Protein AF-A0A9W3TJ76-F1 (afdb_monomer)

InterPro domains:
  IPR025621 YoqO-like protein [PF14037] (4-91)

Sequence (91 aa):
MREKIGYYGMLVCLLLSVISGQFLKSEWVPVILCIGVLIFAPMYRWNEWKAYSRKKKMVFSIEFVIIISTIPFLLWKGNEIIDGIVMFQGW

Organism: Bacillus thuringiensis (NCBI:txid1428)

Foldseek 3Di:
DQLVQLVVLLVVLVVCLCCCVPPVVDPCSVVSNCCNLVPSPCSNCVVVCVVDDPVVVVVVVVVSVVVSVVSVVCVVVVVVVQCPDPVNVPD

Secondary structure (DSSP, 8-state):
-HHHHHHHHHHHHHHHHHHHHHTT--TTHHHHHHHIIIIIHHHHTHHHHHHS-HHHHHHHHHHHHHHHHHHHHHHHHHHHHHHT-GGGTT-

pLDDT: mean 79.13, std 7.56, range [51.78, 92.75]

Nearest PDB structures (foldseek):
  7vw1-assembly1_B  TM=4.821E-01  e=8.419E+00  Escherichia coli

Structure (mmCIF, N/CA/C/O backbone):
data_AF-A0A9W3TJ76-F1
#
_entry.id   AF-A0A9W3TJ76-F1
#
loop_
_atom_site.group_PDB
_atom_site.id
_atom_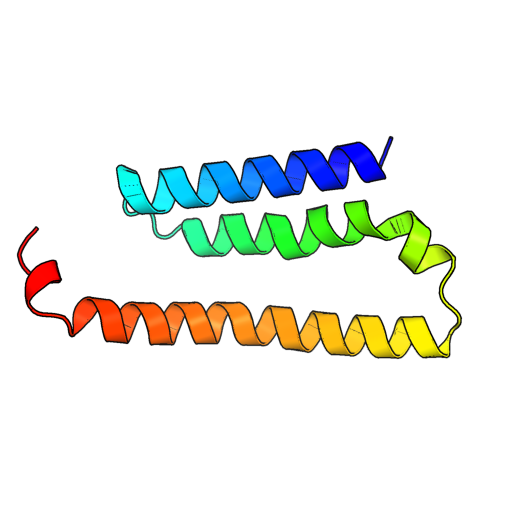site.type_symbol
_atom_site.label_atom_id
_atom_site.label_alt_id
_atom_site.label_comp_id
_atom_site.label_asym_id
_atom_site.label_entity_id
_atom_site.label_seq_id
_atom_site.pdbx_PDB_ins_code
_atom_site.Cartn_x
_atom_site.Cartn_y
_atom_site.Cartn_z
_atom_site.occupancy
_atom_site.B_iso_or_equiv
_atom_site.auth_seq_id
_atom_site.auth_comp_id
_atom_site.auth_asym_id
_atom_site.auth_atom_id
_atom_site.pdbx_PDB_model_num
ATOM 1 N N . MET A 1 1 ? -21.349 2.322 1.530 1.00 81.12 1 MET A N 1
ATOM 2 C CA . MET A 1 1 ? -20.798 3.245 0.506 1.00 81.12 1 MET A CA 1
ATOM 3 C C . MET A 1 1 ? -19.285 3.385 0.613 1.00 81.12 1 MET A C 1
ATOM 5 O O . MET A 1 1 ? -18.609 3.011 -0.330 1.00 81.12 1 MET A O 1
ATOM 9 N N . ARG A 1 2 ? -18.742 3.834 1.755 1.00 79.88 2 ARG A N 1
ATOM 10 C CA . ARG A 1 2 ? -17.292 4.041 1.950 1.00 79.88 2 ARG A CA 1
ATOM 11 C C . ARG A 1 2 ? -16.434 2.786 1.732 1.00 79.88 2 ARG A C 1
ATOM 13 O O . ARG A 1 2 ? -15.416 2.870 1.067 1.00 79.88 2 ARG A O 1
ATOM 20 N N . GLU A 1 3 ? -16.905 1.635 2.207 1.00 83.75 3 GLU A N 1
ATOM 21 C CA . GLU A 1 3 ? -16.243 0.334 2.020 1.00 83.75 3 GLU A CA 1
ATOM 22 C C . GLU A 1 3 ? -16.095 -0.044 0.543 1.00 83.75 3 GLU A C 1
ATOM 24 O O . GLU A 1 3 ? -15.014 -0.397 0.090 1.00 83.75 3 GLU A O 1
ATOM 29 N N . LYS A 1 4 ? -17.176 0.126 -0.232 1.00 85.75 4 LYS A N 1
ATOM 30 C CA . LYS A 1 4 ? -17.172 -0.099 -1.682 1.00 85.75 4 LYS A CA 1
ATOM 31 C C . LYS A 1 4 ? -16.203 0.855 -2.381 1.00 85.75 4 LYS A C 1
ATOM 33 O O . LYS A 1 4 ? -15.455 0.418 -3.240 1.00 85.75 4 LYS A O 1
ATOM 38 N N . ILE A 1 5 ? -16.181 2.131 -1.988 1.00 88.44 5 ILE A N 1
ATOM 39 C CA . ILE A 1 5 ? -15.236 3.123 -2.531 1.00 88.44 5 ILE A CA 1
ATOM 40 C C . ILE A 1 5 ? -13.789 2.730 -2.206 1.00 88.44 5 ILE A C 1
ATOM 42 O O . ILE A 1 5 ? -12.936 2.802 -3.081 1.00 88.44 5 ILE A O 1
ATOM 46 N N . GLY A 1 6 ? -13.523 2.270 -0.981 1.00 87.00 6 GLY A N 1
ATOM 47 C CA . GLY A 1 6 ? -12.220 1.735 -0.589 1.00 87.00 6 GLY A CA 1
ATOM 48 C C . GLY A 1 6 ? -11.819 0.527 -1.435 1.00 87.00 6 GLY A C 1
ATOM 49 O O . GLY A 1 6 ? -10.733 0.514 -1.996 1.00 87.00 6 GLY A O 1
ATOM 50 N N . TYR A 1 7 ? -12.718 -0.445 -1.603 1.00 87.44 7 TYR A N 1
ATOM 51 C CA . TYR A 1 7 ? -12.474 -1.631 -2.426 1.00 87.44 7 TYR A CA 1
ATOM 52 C C . TYR A 1 7 ? -12.171 -1.269 -3.887 1.00 87.44 7 TYR A C 1
ATOM 54 O O . TYR A 1 7 ? -11.112 -1.625 -4.399 1.00 87.44 7 TYR A O 1
ATOM 62 N N . TYR A 1 8 ? -13.058 -0.513 -4.542 1.00 91.38 8 TYR A N 1
ATOM 63 C CA . TYR A 1 8 ? -12.883 -0.131 -5.945 1.00 91.38 8 TYR A CA 1
ATOM 64 C C . TYR A 1 8 ? -11.679 0.788 -6.154 1.00 91.38 8 TYR A C 1
ATOM 66 O O . TYR A 1 8 ? -10.968 0.627 -7.139 1.00 91.38 8 TYR A O 1
ATOM 74 N N . GLY A 1 9 ? -11.405 1.704 -5.224 1.00 88.88 9 GLY A N 1
ATOM 75 C CA . GLY A 1 9 ? -10.220 2.556 -5.286 1.00 88.88 9 GLY A CA 1
ATOM 76 C C . GLY A 1 9 ? -8.919 1.760 -5.173 1.00 88.88 9 GLY A C 1
ATOM 77 O O . GLY A 1 9 ? -7.997 1.993 -5.946 1.00 88.88 9 GLY A O 1
ATOM 78 N N . MET A 1 10 ? -8.865 0.756 -4.290 1.00 89.06 10 MET A N 1
ATOM 79 C CA . MET A 1 10 ? -7.699 -0.130 -4.168 1.00 89.06 10 MET A CA 1
ATOM 80 C C . MET A 1 10 ? -7.499 -0.963 -5.443 1.00 89.06 10 MET A C 1
ATOM 82 O O . MET A 1 10 ? -6.387 -1.070 -5.954 1.00 89.06 10 MET A O 1
ATOM 86 N N . LEU A 1 11 ? -8.592 -1.482 -6.006 1.00 90.25 11 LEU A N 1
ATOM 87 C CA . LEU A 1 11 ? -8.582 -2.280 -7.233 1.00 90.25 11 LEU A CA 1
ATOM 88 C C . LEU A 1 11 ? -8.115 -1.456 -8.445 1.00 90.25 11 LEU A C 1
ATOM 90 O O . LEU A 1 11 ? -7.281 -1.915 -9.222 1.00 90.25 11 LEU A O 1
ATOM 94 N N . VAL A 1 12 ? -8.580 -0.209 -8.565 1.00 92.75 12 VAL A N 1
ATOM 95 C CA . VAL A 1 12 ? -8.134 0.731 -9.605 1.00 92.75 12 VAL A CA 1
ATOM 96 C C . VAL A 1 12 ? -6.662 1.106 -9.425 1.00 92.75 12 VAL A C 1
ATOM 98 O O . VAL A 1 12 ? -5.927 1.103 -10.408 1.00 92.75 12 VAL A O 1
ATOM 101 N N . CYS A 1 13 ? -6.197 1.368 -8.199 1.00 90.56 13 CYS A N 1
ATOM 102 C CA . CYS A 1 13 ? -4.779 1.631 -7.933 1.00 90.56 13 CYS A CA 1
ATOM 103 C C . CYS A 1 13 ? -3.889 0.437 -8.309 1.00 90.56 13 CYS A C 1
ATOM 105 O O . CYS A 1 13 ? -2.838 0.635 -8.912 1.00 90.56 13 CYS A O 1
ATOM 107 N N . LEU A 1 14 ? -4.310 -0.796 -8.017 1.00 86.44 14 LEU A N 1
ATOM 108 C CA . LEU A 1 14 ? -3.575 -1.997 -8.425 1.00 86.44 14 LEU A CA 1
ATOM 109 C C . LEU A 1 14 ? -3.516 -2.137 -9.949 1.00 86.44 14 LEU A C 1
ATOM 111 O O . LEU A 1 14 ? -2.439 -2.349 -10.498 1.00 86.44 14 LEU A O 1
ATOM 115 N N . LEU 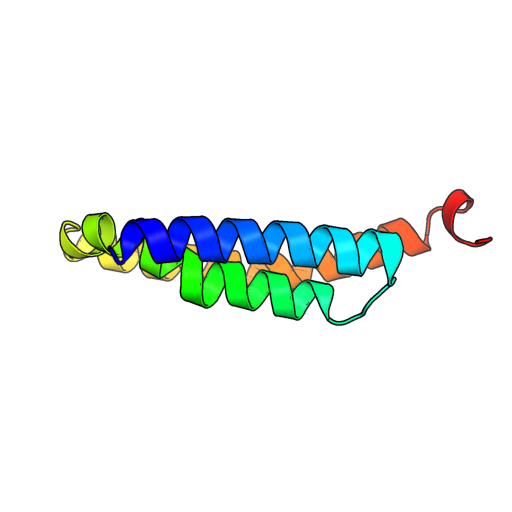A 1 15 ? -4.644 -1.963 -10.642 1.00 89.56 15 LEU A N 1
ATOM 116 C CA . LEU A 1 15 ? -4.684 -2.022 -12.107 1.00 89.56 15 LEU A CA 1
ATOM 117 C C . LEU A 1 15 ? -3.806 -0.937 -12.743 1.00 89.56 15 LEU A C 1
ATOM 119 O O . LEU A 1 15 ? -3.013 -1.233 -13.634 1.00 89.56 15 LEU A O 1
ATOM 123 N N . LEU A 1 16 ? -3.894 0.303 -12.257 1.00 88.06 16 LEU A N 1
ATOM 124 C CA . LEU A 1 16 ? -3.069 1.414 -12.733 1.00 88.06 16 LEU A CA 1
ATOM 125 C C . LEU A 1 16 ? -1.585 1.190 -12.454 1.00 88.06 16 LEU A C 1
ATOM 127 O O . LEU A 1 16 ?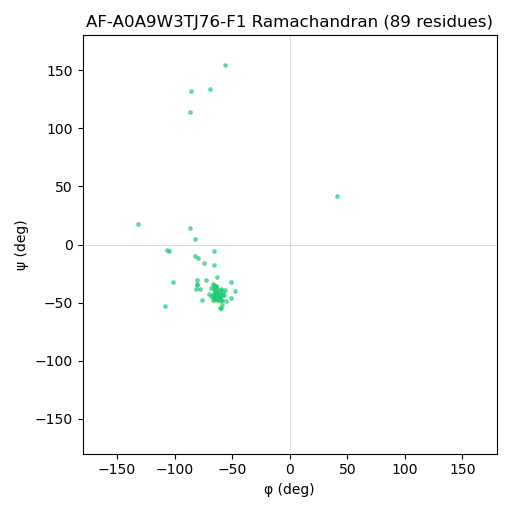 -0.761 1.555 -13.287 1.00 88.06 16 LEU A O 1
ATOM 131 N N . SER A 1 17 ? -1.244 0.583 -11.319 1.00 85.31 17 SER A N 1
ATOM 132 C CA . SER A 1 17 ? 0.128 0.218 -10.973 1.00 85.31 17 SER A CA 1
ATOM 133 C C . SER A 1 17 ? 0.685 -0.826 -11.945 1.00 85.31 17 SER A C 1
ATOM 135 O O . SER A 1 17 ? 1.770 -0.629 -12.488 1.00 85.31 17 SER A O 1
ATOM 137 N N . VAL A 1 18 ? -0.081 -1.880 -12.247 1.00 83.44 18 VAL A N 1
ATOM 138 C CA . VAL A 1 18 ? 0.319 -2.920 -13.210 1.00 83.44 18 VAL A CA 1
ATOM 139 C C . VAL A 1 18 ? 0.484 -2.337 -14.611 1.00 83.44 18 VAL A C 1
ATOM 141 O O . VAL A 1 18 ? 1.512 -2.564 -15.245 1.00 83.44 18 VAL A O 1
ATOM 144 N N . ILE A 1 19 ? -0.480 -1.537 -15.079 1.00 86.75 19 ILE A N 1
ATOM 145 C CA . ILE A 1 19 ? -0.410 -0.906 -16.404 1.00 86.75 19 ILE A CA 1
ATOM 146 C C . ILE A 1 19 ? 0.794 0.041 -16.479 1.00 86.75 19 ILE A C 1
ATOM 148 O O . ILE A 1 19 ? 1.589 -0.032 -17.415 1.00 86.75 19 ILE A O 1
ATOM 152 N N . SER A 1 20 ? 0.970 0.895 -15.470 1.00 83.62 20 SER A N 1
ATOM 153 C CA . SER A 1 20 ? 2.068 1.865 -15.426 1.00 83.62 20 SER A CA 1
ATOM 154 C C . SER A 1 20 ? 3.441 1.200 -15.339 1.00 83.62 20 SER A C 1
ATOM 156 O O . SER A 1 20 ? 4.394 1.695 -15.936 1.00 83.62 20 SER A O 1
ATOM 158 N N . GLY A 1 21 ? 3.554 0.076 -14.630 1.00 79.44 21 GLY A N 1
ATOM 159 C CA . GLY A 1 21 ? 4.811 -0.654 -14.484 1.00 79.44 21 GLY A CA 1
ATOM 160 C C . GLY A 1 21 ? 5.174 -1.459 -15.721 1.00 79.44 21 GLY A C 1
ATOM 161 O O . GLY A 1 21 ? 6.298 -1.365 -16.201 1.00 79.44 21 GLY A O 1
ATOM 162 N N . GLN A 1 22 ? 4.223 -2.219 -16.267 1.00 75.56 22 GLN A N 1
ATOM 163 C CA . GLN A 1 22 ? 4.499 -3.134 -17.375 1.00 75.56 22 GLN A CA 1
ATOM 164 C C . GLN A 1 22 ? 4.518 -2.446 -18.740 1.00 75.56 22 GLN A C 1
ATOM 166 O O . GLN A 1 22 ? 5.342 -2.799 -19.577 1.00 75.56 22 GLN A O 1
ATOM 171 N N . PHE A 1 23 ? 3.633 -1.472 -18.976 1.00 73.94 23 PHE A N 1
ATOM 172 C CA . PHE A 1 23 ? 3.490 -0.851 -20.297 1.00 73.94 23 PHE A CA 1
ATOM 173 C C . PHE A 1 23 ? 4.174 0.508 -20.402 1.00 73.94 23 PHE A C 1
ATOM 175 O O . PHE A 1 23 ? 4.648 0.863 -21.476 1.00 73.94 23 PHE A O 1
ATOM 182 N N . LEU A 1 24 ? 4.227 1.273 -19.308 1.00 75.31 24 LEU A N 1
ATOM 183 C CA . LEU A 1 24 ? 4.757 2.641 -19.326 1.00 75.31 24 LEU A CA 1
ATOM 184 C C . LEU A 1 24 ? 6.139 2.772 -18.670 1.00 75.31 24 LEU A C 1
ATOM 186 O O . LEU A 1 24 ? 6.688 3.870 -18.701 1.00 75.31 24 LEU A O 1
ATOM 190 N N . LYS A 1 25 ? 6.685 1.696 -18.066 1.00 73.50 25 LYS A N 1
ATOM 191 C CA . LYS A 1 25 ? 7.920 1.705 -17.246 1.00 73.50 25 LYS A CA 1
ATOM 192 C C . LYS A 1 25 ? 7.987 2.949 -16.333 1.00 73.50 25 LYS A C 1
ATOM 194 O O . LYS A 1 25 ? 9.006 3.622 -16.232 1.00 73.50 25 LYS A O 1
ATOM 199 N N . SER A 1 26 ? 6.853 3.310 -15.729 1.00 75.50 26 SER A N 1
ATOM 200 C CA . SER A 1 26 ? 6.673 4.605 -15.075 1.00 75.50 26 SER A CA 1
ATOM 201 C C . SER A 1 26 ? 7.177 4.592 -13.633 1.00 75.50 26 SER A C 1
ATOM 203 O O . SER A 1 26 ? 6.762 3.756 -12.832 1.00 75.50 26 SER A O 1
ATOM 205 N N . GLU A 1 27 ? 7.969 5.593 -13.249 1.00 81.06 27 GLU A N 1
ATOM 206 C CA . GLU A 1 27 ? 8.415 5.792 -11.859 1.00 81.06 27 GLU A CA 1
ATOM 207 C C . GLU A 1 27 ? 7.268 6.141 -10.891 1.00 81.06 27 GLU A C 1
ATOM 209 O O . GLU A 1 27 ? 7.460 6.200 -9.680 1.00 81.06 27 GLU A O 1
ATOM 214 N N . TRP A 1 28 ? 6.047 6.344 -11.400 1.00 79.62 28 TRP A N 1
ATOM 215 C CA . TRP A 1 28 ? 4.856 6.658 -10.606 1.00 79.62 28 TRP A CA 1
ATOM 216 C C . TRP A 1 28 ? 4.183 5.427 -9.987 1.00 79.62 28 TRP A C 1
ATOM 218 O O . TRP A 1 28 ? 3.317 5.563 -9.122 1.00 79.62 28 TRP A O 1
ATOM 228 N N . VAL A 1 29 ? 4.591 4.218 -10.381 1.00 81.88 29 VAL A N 1
ATOM 229 C CA . VAL A 1 29 ? 4.080 2.942 -9.849 1.00 81.88 29 VAL A CA 1
ATOM 230 C C . VAL A 1 29 ? 4.104 2.868 -8.312 1.00 81.88 29 VAL A C 1
ATOM 232 O O . VAL A 1 29 ? 3.071 2.506 -7.738 1.00 81.88 29 VAL A O 1
ATOM 235 N N . PRO A 1 30 ? 5.192 3.250 -7.610 1.00 79.31 30 PRO A N 1
ATOM 236 C CA . PRO A 1 30 ? 5.240 3.239 -6.149 1.00 79.31 30 PRO A CA 1
ATOM 237 C C . PRO A 1 30 ? 4.259 4.246 -5.544 1.00 79.31 30 PRO A C 1
ATOM 239 O O . PRO A 1 30 ? 3.619 3.957 -4.539 1.00 79.31 30 PRO A O 1
ATOM 242 N N . VAL A 1 31 ? 4.093 5.413 -6.175 1.00 82.38 31 VAL A N 1
ATOM 243 C CA . VAL A 1 31 ? 3.176 6.469 -5.720 1.00 82.38 31 VAL A CA 1
ATOM 244 C C . VAL A 1 31 ? 1.724 6.002 -5.828 1.00 82.38 31 VAL A C 1
ATOM 246 O O . VAL A 1 31 ? 0.953 6.158 -4.882 1.00 82.38 31 VAL A O 1
ATOM 249 N N . ILE A 1 32 ? 1.358 5.363 -6.942 1.00 85.62 32 ILE A N 1
ATOM 250 C CA . ILE A 1 32 ? 0.019 4.797 -7.164 1.00 85.62 32 ILE A CA 1
ATOM 251 C C . ILE A 1 32 ? -0.288 3.706 -6.127 1.00 85.62 32 ILE A C 1
ATOM 253 O O . ILE A 1 32 ? -1.379 3.694 -5.548 1.00 85.62 32 ILE A O 1
ATOM 257 N N . LEU A 1 33 ? 0.677 2.822 -5.847 1.00 82.50 33 LEU A N 1
ATOM 258 C CA . LEU A 1 33 ? 0.540 1.793 -4.812 1.00 82.50 33 LEU A CA 1
ATOM 259 C C . LEU A 1 33 ? 0.417 2.403 -3.414 1.00 82.50 33 LEU A C 1
ATOM 261 O O . LEU A 1 33 ? -0.461 1.999 -2.650 1.00 82.50 33 LEU A O 1
ATOM 265 N N . CYS A 1 34 ? 1.225 3.415 -3.096 1.00 83.62 34 CYS A N 1
ATOM 266 C CA . CYS A 1 34 ? 1.125 4.154 -1.842 1.00 83.62 34 CYS A CA 1
ATOM 267 C C . CYS A 1 34 ? -0.257 4.791 -1.674 1.00 83.62 34 CYS A C 1
ATOM 269 O O . CYS A 1 34 ? -0.838 4.672 -0.604 1.0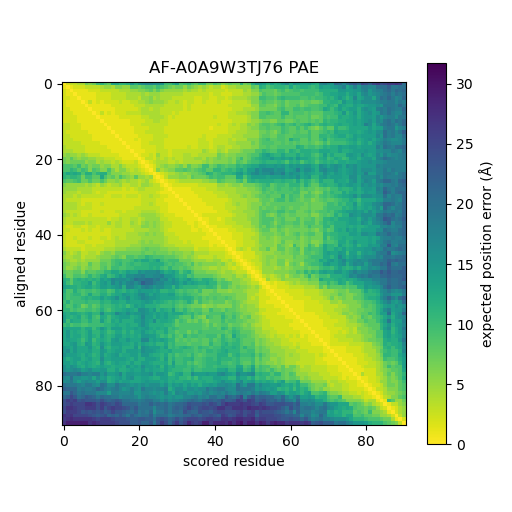0 83.62 34 CYS A O 1
ATOM 271 N N . ILE A 1 35 ? -0.840 5.399 -2.709 1.00 85.44 35 ILE A N 1
ATOM 272 C CA . ILE A 1 35 ? -2.199 5.966 -2.638 1.00 85.44 35 ILE A CA 1
ATOM 273 C C . ILE A 1 35 ? -3.242 4.866 -2.371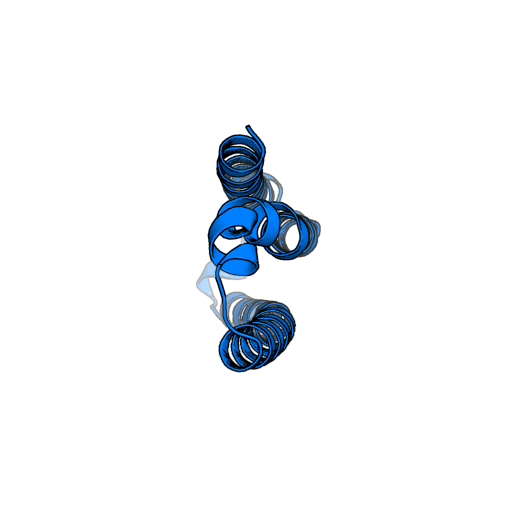 1.00 85.44 35 ILE A C 1
ATOM 275 O O . ILE A 1 35 ? -4.104 5.025 -1.501 1.00 85.44 35 ILE A O 1
ATOM 279 N N . GLY A 1 36 ? -3.132 3.729 -3.066 1.00 86.19 36 GLY A N 1
ATOM 280 C CA . GLY A 1 36 ? -3.979 2.552 -2.853 1.00 86.19 36 GLY A CA 1
ATOM 281 C C . GLY A 1 36 ? -3.959 2.064 -1.403 1.00 86.19 36 GLY A C 1
ATOM 282 O O . GLY A 1 36 ? -5.007 1.870 -0.781 1.00 86.19 36 GLY A O 1
ATOM 283 N N . VAL A 1 37 ? -2.762 1.923 -0.837 1.00 83.19 37 VAL A N 1
ATOM 284 C CA . VAL A 1 37 ? -2.556 1.401 0.519 1.00 83.19 37 VAL A CA 1
ATOM 285 C C . VAL A 1 37 ? -2.852 2.446 1.597 1.00 83.19 37 VAL A C 1
ATOM 287 O O . VAL A 1 37 ? -3.426 2.101 2.624 1.00 83.19 37 VAL A O 1
ATOM 290 N N . LEU A 1 38 ? -2.505 3.718 1.394 1.00 82.94 38 LEU A N 1
ATOM 291 C CA . LEU A 1 38 ? -2.626 4.760 2.419 1.00 82.94 38 LEU A CA 1
ATOM 292 C C . LEU A 1 38 ? -4.040 5.318 2.554 1.00 82.94 38 LEU A C 1
ATOM 294 O O . LEU A 1 38 ? -4.447 5.687 3.653 1.00 82.94 38 LEU A O 1
ATOM 298 N N . ILE A 1 39 ? -4.786 5.395 1.452 1.00 85.00 39 ILE A N 1
ATOM 299 C CA . ILE A 1 39 ? -6.097 6.054 1.425 1.00 85.00 39 ILE A CA 1
ATOM 300 C C . ILE A 1 39 ? -7.208 5.016 1.294 1.00 85.00 39 ILE A C 1
ATOM 302 O O . ILE A 1 39 ? -8.129 4.966 2.116 1.00 85.00 39 ILE A O 1
ATOM 306 N N . PHE A 1 40 ? -7.116 4.148 0.288 1.00 87.25 40 PHE A N 1
ATOM 307 C CA . PHE A 1 40 ? -8.215 3.249 -0.048 1.00 87.25 40 PHE A CA 1
ATOM 308 C C . PHE A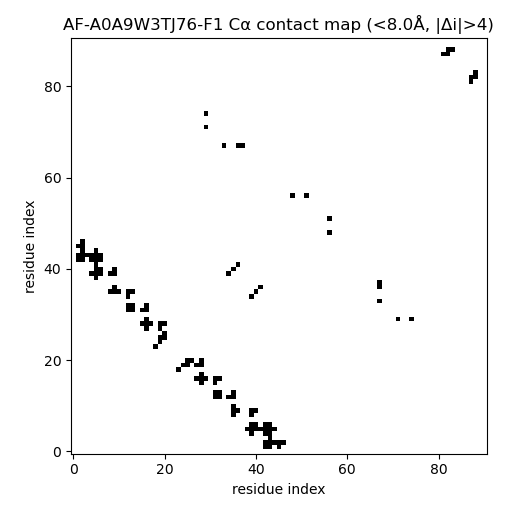 1 40 ? -8.286 2.013 0.856 1.00 87.25 40 PHE A C 1
ATOM 310 O O . PHE A 1 40 ? -9.392 1.613 1.229 1.00 87.25 40 PHE A O 1
ATOM 317 N N . ALA A 1 41 ? -7.155 1.457 1.305 1.00 83.12 41 ALA A N 1
ATOM 318 C CA . ALA A 1 41 ? -7.167 0.312 2.222 1.00 83.12 41 ALA A CA 1
ATOM 319 C C . ALA A 1 41 ? -7.767 0.637 3.616 1.00 83.12 41 ALA A C 1
ATOM 321 O O . ALA A 1 41 ? -8.606 -0.139 4.089 1.00 83.12 41 ALA A O 1
ATOM 322 N N . PRO A 1 42 ? -7.475 1.788 4.263 1.00 83.38 42 PRO A N 1
ATOM 323 C CA . PRO A 1 42 ? -8.162 2.190 5.493 1.00 83.38 42 PRO A CA 1
ATOM 324 C C . PRO A 1 42 ? -9.640 2.520 5.274 1.00 83.38 42 PRO A C 1
ATOM 326 O O . PRO A 1 42 ? -10.466 2.247 6.144 1.00 83.38 42 PRO A O 1
ATOM 329 N N . MET A 1 43 ? -10.004 3.080 4.112 1.00 85.25 43 MET A N 1
ATOM 330 C CA . MET A 1 43 ? -11.409 3.309 3.754 1.00 85.25 43 MET A CA 1
ATOM 331 C C . MET A 1 43 ? -12.184 2.000 3.574 1.00 85.25 43 MET A C 1
ATOM 333 O O . MET A 1 43 ? -13.352 1.940 3.966 1.00 85.25 43 MET A O 1
ATOM 337 N N . TYR A 1 44 ? -11.544 0.964 3.024 1.00 84.06 44 TYR A N 1
ATOM 338 C CA . TYR A 1 44 ? -12.106 -0.382 2.921 1.00 84.06 44 TYR A CA 1
ATOM 339 C C . TYR A 1 44 ? -12.303 -1.005 4.307 1.00 84.06 44 TYR A C 1
ATOM 341 O O . TYR A 1 44 ? -13.383 -1.482 4.619 1.00 84.06 44 TYR A O 1
ATOM 349 N N . ARG A 1 45 ? -11.318 -0.910 5.203 1.00 80.94 45 ARG A N 1
ATOM 350 C CA . ARG A 1 45 ? -11.426 -1.460 6.567 1.00 80.94 45 ARG A CA 1
ATOM 351 C C . ARG A 1 45 ? -12.059 -0.525 7.599 1.00 80.94 45 ARG A C 1
ATOM 353 O O . ARG A 1 45 ? -11.995 -0.789 8.797 1.00 80.94 45 ARG A O 1
ATOM 360 N N . TRP A 1 46 ? -12.707 0.560 7.176 1.00 81.19 46 TRP A N 1
ATOM 361 C CA . TRP A 1 46 ? -13.175 1.608 8.090 1.00 81.19 46 TRP A CA 1
ATOM 362 C C . TRP A 1 46 ? -14.164 1.103 9.155 1.00 81.19 46 TRP A C 1
ATOM 364 O O . TRP A 1 46 ? -14.103 1.512 10.317 1.00 81.19 46 TRP A O 1
ATOM 374 N N . ASN A 1 47 ? -15.067 0.194 8.777 1.00 80.19 47 ASN A N 1
ATOM 375 C CA . ASN A 1 47 ? -16.043 -0.389 9.699 1.00 80.19 47 ASN A CA 1
ATOM 376 C C . ASN A 1 47 ? -15.375 -1.304 10.739 1.00 80.19 47 ASN A C 1
ATOM 378 O O . ASN A 1 47 ? -15.648 -1.167 11.934 1.00 80.19 47 ASN A O 1
ATOM 382 N N . GLU A 1 48 ? -14.445 -2.162 10.308 1.00 77.31 48 GLU A N 1
ATOM 383 C CA . GLU A 1 48 ? -13.624 -2.997 11.198 1.00 77.31 48 GLU A CA 1
ATOM 384 C C . GLU A 1 48 ? -12.814 -2.130 12.167 1.00 77.31 48 GLU A C 1
ATOM 386 O O . GLU A 1 48 ? -12.789 -2.373 13.376 1.00 77.31 48 GLU A O 1
ATOM 391 N N . TRP A 1 49 ? -12.225 -1.047 11.657 1.00 72.06 49 TRP A N 1
ATOM 392 C CA . TRP A 1 49 ? -11.425 -0.133 12.459 1.00 72.06 49 TRP A CA 1
ATOM 393 C C . TRP A 1 49 ? -12.258 0.575 13.530 1.00 72.06 49 TRP A C 1
ATOM 395 O O . TRP A 1 49 ? -11.798 0.759 14.658 1.00 72.06 49 TRP A O 1
ATOM 405 N N . LYS A 1 50 ? -13.515 0.924 13.226 1.00 74.12 50 LYS A N 1
ATOM 406 C CA . LYS A 1 50 ? -14.441 1.524 14.195 1.00 74.12 50 LYS A CA 1
ATOM 407 C C . LYS A 1 50 ? -14.855 0.529 15.284 1.00 74.12 50 LYS A C 1
ATOM 409 O O . LYS A 1 50 ? -14.941 0.936 16.444 1.00 74.12 50 LYS A O 1
ATOM 414 N N . ALA A 1 51 ? -15.041 -0.743 14.924 1.00 81.56 51 ALA A N 1
ATOM 415 C CA . ALA A 1 51 ? -15.400 -1.834 15.833 1.00 81.56 51 ALA A CA 1
ATOM 416 C C . ALA A 1 51 ? -14.236 -2.308 16.727 1.00 81.56 51 ALA A C 1
ATOM 418 O O . ALA A 1 51 ? -14.455 -2.984 17.733 1.00 81.56 51 ALA A O 1
ATOM 419 N N . TYR A 1 52 ? -12.992 -1.949 16.405 1.00 78.31 52 TYR A N 1
ATOM 420 C CA . TYR A 1 52 ? -11.840 -2.337 17.211 1.00 78.31 52 TYR A CA 1
ATOM 421 C C . TYR A 1 52 ? -11.782 -1.650 18.582 1.00 78.31 52 TYR A C 1
ATOM 423 O O . TYR A 1 52 ? -11.888 -0.428 18.727 1.00 78.31 52 TYR A O 1
ATOM 431 N N . SER A 1 53 ? -11.516 -2.475 19.599 1.00 77.56 53 SER A N 1
ATOM 432 C CA . SER A 1 53 ? -11.098 -2.050 20.938 1.00 77.56 53 SER A CA 1
ATOM 433 C C . SER A 1 53 ? -9.839 -1.175 20.873 1.00 77.56 53 SER A C 1
ATOM 435 O O . SER A 1 53 ? -9.020 -1.314 19.962 1.00 77.56 53 SER A O 1
ATOM 437 N N . ARG A 1 54 ? -9.647 -0.308 21.879 1.00 79.06 54 ARG A N 1
ATOM 438 C CA . ARG A 1 54 ? -8.472 0.575 22.021 1.00 79.06 54 ARG A CA 1
ATOM 439 C C . ARG A 1 54 ? -7.145 -0.170 21.811 1.00 79.06 54 ARG A C 1
ATOM 441 O O . ARG A 1 54 ? -6.272 0.344 21.120 1.00 79.06 54 ARG A O 1
ATOM 448 N N . LYS A 1 55 ? -7.036 -1.404 22.324 1.00 79.31 55 LYS A N 1
ATOM 449 C CA . LYS A 1 55 ? -5.849 -2.261 22.149 1.00 79.31 55 LYS A CA 1
ATOM 450 C C . LYS A 1 55 ? -5.636 -2.673 20.685 1.00 79.31 55 LYS A C 1
ATOM 452 O O . LYS A 1 55 ? -4.538 -2.520 20.167 1.00 79.31 55 LYS A O 1
ATOM 457 N N . LYS A 1 56 ? -6.689 -3.125 19.991 1.00 79.69 56 LYS A N 1
ATOM 458 C CA . LYS A 1 56 ? -6.608 -3.516 18.569 1.00 79.69 56 LYS A CA 1
ATOM 459 C C . LYS A 1 56 ? -6.310 -2.332 17.649 1.00 79.69 56 LYS A C 1
ATOM 461 O O . LYS A 1 56 ? -5.584 -2.500 16.680 1.00 79.69 56 LYS A O 1
ATOM 466 N N . LYS A 1 57 ? -6.829 -1.139 17.957 1.00 79.56 57 LYS A N 1
ATOM 467 C CA . LYS A 1 57 ? -6.519 0.081 17.192 1.00 79.56 57 LYS A CA 1
ATOM 468 C C . LYS A 1 57 ? -5.031 0.423 17.236 1.00 79.56 57 LYS A C 1
ATOM 470 O O . LYS A 1 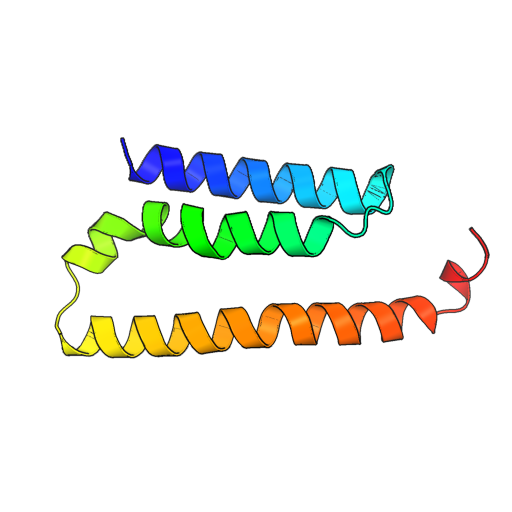57 ? -4.472 0.740 16.195 1.00 79.56 57 LYS A O 1
ATOM 475 N N . MET A 1 58 ? -4.399 0.316 18.408 1.00 81.12 58 MET A N 1
ATOM 476 C CA . MET A 1 58 ? -2.955 0.538 18.548 1.00 81.12 58 MET A CA 1
ATOM 477 C C . MET A 1 58 ? -2.139 -0.481 17.750 1.00 81.12 58 MET A C 1
ATOM 479 O O . MET A 1 58 ? -1.258 -0.080 16.999 1.00 81.12 58 MET A O 1
ATOM 483 N N . VAL A 1 59 ? -2.469 -1.774 17.855 1.00 82.69 59 VAL A N 1
ATOM 484 C CA . VAL A 1 59 ? -1.785 -2.837 17.095 1.00 82.69 59 VAL A CA 1
ATOM 485 C C . VAL A 1 59 ? -1.902 -2.593 15.592 1.00 82.69 59 VAL A C 1
ATOM 487 O O . VAL A 1 59 ? -0.891 -2.571 14.902 1.00 82.69 59 VAL A O 1
ATOM 490 N N . PHE A 1 60 ? -3.108 -2.300 15.103 1.00 78.75 60 PHE A N 1
ATOM 491 C CA . PHE A 1 60 ? -3.336 -2.058 13.681 1.00 78.75 60 PHE A CA 1
ATOM 492 C C . PHE A 1 60 ? -2.585 -0.824 13.161 1.00 78.75 60 PHE A C 1
ATOM 494 O O . PHE A 1 60 ? -2.056 -0.847 12.058 1.00 78.75 60 PHE A O 1
ATOM 501 N N . SER A 1 61 ? -2.495 0.254 13.949 1.00 78.75 61 SER A N 1
ATOM 502 C CA . SER A 1 61 ? -1.686 1.421 13.576 1.00 78.75 61 SER A CA 1
ATOM 503 C C . SER A 1 61 ? -0.194 1.098 13.502 1.00 78.75 61 SER A C 1
ATOM 505 O O . SER A 1 61 ? 0.473 1.583 12.594 1.00 78.75 61 SER A O 1
ATOM 507 N N . ILE A 1 62 ? 0.328 0.275 14.415 1.00 83.75 62 ILE A N 1
ATOM 508 C CA . ILE A 1 62 ? 1.732 -0.158 14.386 1.00 83.75 62 ILE A CA 1
ATOM 509 C C . ILE A 1 62 ? 1.987 -1.040 13.157 1.00 83.75 62 ILE A C 1
ATOM 511 O O . ILE A 1 62 ? 2.924 -0.779 12.408 1.00 83.75 62 ILE A O 1
ATOM 515 N N . GLU A 1 63 ? 1.124 -2.027 12.903 1.00 79.25 63 GLU A N 1
ATOM 516 C CA . GLU A 1 63 ? 1.195 -2.887 11.713 1.00 79.25 63 GLU A CA 1
ATOM 517 C C . GLU A 1 63 ? 1.146 -2.068 10.420 1.00 79.25 63 GLU A C 1
ATOM 519 O O . GLU A 1 63 ? 1.933 -2.301 9.507 1.00 79.25 63 GLU A O 1
ATOM 524 N N . PHE A 1 64 ? 0.264 -1.070 10.355 1.00 78.50 64 PHE A N 1
ATOM 525 C CA . PHE A 1 64 ? 0.133 -0.194 9.197 1.00 78.50 64 PHE A CA 1
ATOM 526 C C . PHE A 1 64 ? 1.420 0.595 8.935 1.00 78.50 64 PHE A C 1
ATOM 528 O O . PHE A 1 64 ? 1.910 0.599 7.809 1.00 78.50 64 PHE A O 1
ATOM 535 N N . VAL A 1 65 ? 2.011 1.196 9.974 1.00 81.06 65 VAL A N 1
ATOM 536 C CA . VAL A 1 65 ? 3.284 1.929 9.864 1.00 81.06 65 VAL A CA 1
ATOM 537 C C . VAL A 1 65 ? 4.414 1.013 9.390 1.00 81.06 65 VAL A C 1
ATOM 539 O O . VAL A 1 65 ? 5.174 1.409 8.510 1.00 81.06 65 VAL A O 1
ATOM 542 N N . ILE A 1 66 ? 4.497 -0.212 9.920 1.00 82.50 66 ILE A N 1
ATOM 543 C CA . ILE A 1 66 ? 5.502 -1.201 9.506 1.00 82.50 66 ILE A CA 1
ATOM 544 C C . ILE A 1 66 ? 5.303 -1.592 8.037 1.00 82.50 66 ILE A C 1
ATOM 546 O O . ILE A 1 66 ? 6.258 -1.599 7.266 1.00 82.50 66 ILE A O 1
ATOM 550 N N . ILE A 1 67 ? 4.076 -1.893 7.611 1.00 75.50 67 ILE A N 1
ATOM 551 C CA . ILE A 1 67 ? 3.797 -2.282 6.220 1.00 75.50 67 ILE A CA 1
ATOM 552 C C . ILE A 1 67 ? 4.160 -1.144 5.259 1.00 75.50 67 ILE A C 1
ATOM 554 O O . ILE A 1 67 ? 4.831 -1.379 4.256 1.00 75.50 67 ILE A O 1
ATOM 558 N N . ILE A 1 68 ? 3.782 0.094 5.583 1.00 74.62 68 ILE A N 1
ATOM 559 C CA . ILE A 1 68 ? 4.076 1.266 4.748 1.00 74.62 68 ILE A CA 1
ATOM 560 C C . ILE A 1 68 ? 5.570 1.530 4.645 1.00 74.62 68 ILE A C 1
ATOM 562 O O . ILE A 1 68 ? 6.029 1.885 3.568 1.00 74.62 68 ILE A O 1
ATOM 5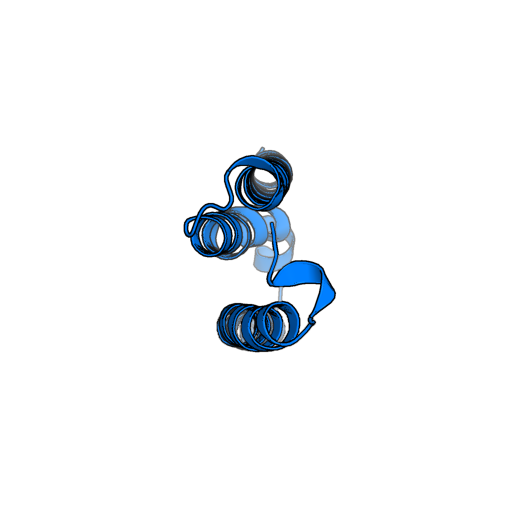66 N N . SER A 1 69 ? 6.336 1.376 5.725 1.00 75.56 69 SER A N 1
ATOM 567 C CA . SER A 1 69 ? 7.786 1.580 5.670 1.00 75.56 69 SER A CA 1
ATOM 568 C C . SER A 1 69 ? 8.505 0.448 4.934 1.00 75.56 69 SER A C 1
ATOM 570 O O . SER A 1 69 ? 9.517 0.684 4.276 1.00 75.56 69 SER A O 1
ATOM 572 N N . THR A 1 70 ? 7.965 -0.771 4.991 1.00 77.44 70 THR A N 1
ATOM 573 C CA . THR A 1 70 ? 8.589 -1.952 4.382 1.00 77.44 70 THR A CA 1
ATOM 574 C C . THR A 1 70 ? 8.323 -2.046 2.875 1.00 77.44 70 THR A C 1
ATOM 576 O O . THR A 1 70 ? 9.180 -2.531 2.142 1.00 77.44 70 THR A O 1
ATOM 579 N N . ILE A 1 71 ? 7.182 -1.553 2.372 1.00 75.94 71 ILE A N 1
ATOM 580 C CA . ILE A 1 71 ? 6.843 -1.593 0.934 1.00 75.94 71 ILE A CA 1
ATOM 581 C C . ILE A 1 71 ? 7.881 -0.859 0.054 1.00 75.94 71 ILE A C 1
ATOM 583 O O . ILE A 1 71 ? 8.393 -1.487 -0.871 1.00 75.94 71 ILE A O 1
ATOM 587 N N . PRO A 1 72 ? 8.258 0.410 0.313 1.00 70.38 72 PRO A N 1
ATOM 588 C CA . PRO A 1 72 ? 9.281 1.115 -0.461 1.00 70.38 72 PRO A CA 1
ATOM 589 C C . PRO A 1 72 ? 10.636 0.412 -0.411 1.00 70.38 72 PRO A C 1
ATOM 591 O O . PRO A 1 72 ? 11.326 0.335 -1.422 1.00 70.38 72 PRO A O 1
ATOM 594 N N . PHE A 1 73 ? 10.998 -0.139 0.751 1.00 73.56 73 PHE A N 1
ATOM 595 C CA . PHE A 1 73 ? 12.237 -0.892 0.925 1.00 73.56 73 PHE A CA 1
ATOM 596 C C . PHE A 1 73 ? 12.255 -2.171 0.072 1.00 73.56 73 PHE A C 1
ATOM 598 O O . PHE A 1 73 ? 13.239 -2.443 -0.614 1.00 73.56 73 PHE A O 1
ATOM 605 N N . LEU A 1 74 ? 11.157 -2.933 0.064 1.00 73.88 74 LEU A N 1
ATOM 606 C CA . LEU A 1 74 ? 11.013 -4.126 -0.774 1.00 73.88 74 LEU A CA 1
ATOM 607 C C . LEU A 1 74 ? 11.014 -3.785 -2.264 1.00 73.88 74 LEU A C 1
ATOM 609 O O . LEU A 1 74 ? 11.640 -4.501 -3.039 1.00 73.88 74 LEU A O 1
ATOM 613 N N . LEU A 1 75 ? 10.355 -2.695 -2.663 1.00 72.62 75 LEU A N 1
ATOM 614 C CA . LEU A 1 75 ? 10.364 -2.224 -4.048 1.00 72.62 75 LEU A CA 1
ATOM 615 C C . LEU A 1 75 ? 11.773 -1.808 -4.487 1.00 72.62 75 LEU A C 1
ATOM 617 O O . LEU A 1 75 ? 12.205 -2.200 -5.565 1.00 72.62 75 LEU A O 1
ATOM 621 N N . TRP A 1 76 ? 12.513 -1.093 -3.635 1.00 72.12 76 TRP A N 1
ATOM 622 C CA . TRP A 1 76 ? 13.901 -0.710 -3.900 1.00 72.12 76 TRP A CA 1
ATOM 623 C C . TRP A 1 76 ? 14.799 -1.935 -4.091 1.00 72.12 76 TRP A C 1
ATOM 625 O O . TRP A 1 76 ? 15.460 -2.073 -5.118 1.00 72.12 76 TRP A O 1
ATOM 635 N N . LYS A 1 77 ? 14.809 -2.859 -3.119 1.00 76.19 77 LYS A N 1
ATOM 636 C CA . LYS A 1 77 ? 15.628 -4.080 -3.196 1.00 76.19 77 LYS A CA 1
ATOM 637 C C . LYS A 1 77 ? 15.196 -4.986 -4.348 1.00 76.19 77 LYS A C 1
ATOM 639 O O . LYS A 1 77 ? 16.045 -5.615 -4.970 1.00 76.19 77 LYS A O 1
ATOM 644 N N . GLY A 1 78 ? 13.898 -5.051 -4.639 1.00 75.50 78 GLY A N 1
ATOM 645 C CA . GLY A 1 78 ? 13.365 -5.773 -5.789 1.00 75.50 78 GLY A CA 1
ATOM 646 C C . GLY A 1 78 ? 13.882 -5.205 -7.108 1.00 75.50 78 GLY A C 1
ATOM 647 O O . GLY A 1 78 ? 14.303 -5.977 -7.964 1.00 75.50 78 GLY A O 1
ATOM 648 N N . ASN A 1 79 ? 13.928 -3.877 -7.243 1.00 70.94 79 ASN A 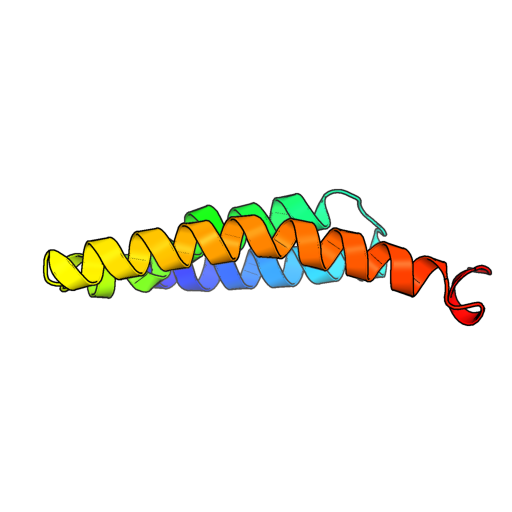N 1
ATOM 649 C CA . ASN A 1 79 ? 14.463 -3.228 -8.436 1.00 70.94 79 ASN A CA 1
ATOM 650 C C . ASN A 1 79 ? 15.962 -3.508 -8.624 1.00 70.94 79 ASN A C 1
ATOM 652 O O . ASN A 1 79 ? 16.360 -3.917 -9.706 1.00 70.94 79 ASN A O 1
ATOM 656 N N . GLU A 1 80 ? 16.773 -3.410 -7.562 1.00 76.50 80 GLU A N 1
ATOM 657 C CA . GLU A 1 80 ? 18.205 -3.770 -7.616 1.00 76.50 80 GLU A CA 1
ATOM 658 C C . GLU A 1 80 ? 18.436 -5.217 -8.084 1.00 76.50 80 GLU A C 1
ATOM 660 O O . GLU A 1 80 ? 19.377 -5.497 -8.827 1.00 76.50 80 GLU A O 1
ATOM 665 N N . ILE A 1 81 ? 17.587 -6.152 -7.645 1.00 75.81 81 ILE A N 1
ATOM 666 C CA . ILE A 1 81 ? 17.681 -7.559 -8.050 1.00 75.81 81 ILE A CA 1
ATOM 667 C C . ILE A 1 81 ? 17.300 -7.725 -9.523 1.00 75.81 81 ILE A C 1
ATOM 669 O O . ILE A 1 81 ? 17.975 -8.464 -10.236 1.00 75.81 81 ILE A O 1
ATOM 673 N N . ILE A 1 82 ? 16.244 -7.049 -9.985 1.00 73.56 82 ILE A N 1
ATOM 674 C CA . ILE A 1 82 ? 15.803 -7.098 -11.386 1.00 73.56 82 ILE A CA 1
ATOM 675 C C . ILE A 1 82 ? 16.879 -6.515 -12.309 1.00 73.56 82 ILE A C 1
ATOM 677 O O . ILE A 1 82 ? 17.219 -7.150 -13.306 1.00 73.56 82 ILE A O 1
ATOM 681 N N . ASP A 1 83 ? 17.478 -5.381 -11.938 1.00 68.25 83 ASP A N 1
ATOM 682 C CA . ASP A 1 83 ? 18.557 -4.734 -12.697 1.00 68.25 83 ASP A CA 1
ATOM 683 C C . ASP A 1 83 ? 19.819 -5.611 -12.792 1.00 68.25 83 ASP A C 1
ATOM 685 O O . ASP A 1 83 ? 20.577 -5.520 -13.760 1.00 68.25 83 ASP A O 1
ATOM 689 N N . GLY A 1 84 ? 20.047 -6.489 -11.810 1.00 70.00 84 GLY A N 1
ATOM 690 C CA . GLY A 1 84 ? 21.156 -7.447 -11.798 1.00 70.00 84 GLY A CA 1
ATOM 691 C C . GLY A 1 84 ? 20.937 -8.705 -12.650 1.00 70.00 84 GLY A C 1
ATOM 692 O O . GLY A 1 84 ? 21.882 -9.465 -12.874 1.00 70.00 84 GLY A O 1
ATOM 693 N N . ILE A 1 85 ? 19.719 -8.960 -13.136 1.00 75.31 85 ILE A N 1
ATOM 694 C CA . ILE A 1 85 ? 19.419 -10.130 -13.966 1.00 75.31 85 ILE A CA 1
ATOM 695 C C . ILE A 1 85 ? 19.716 -9.791 -15.432 1.00 75.31 85 ILE A C 1
ATOM 697 O O . ILE A 1 85 ? 19.022 -8.998 -16.062 1.00 75.31 85 ILE A O 1
ATOM 701 N N . VAL A 1 86 ? 20.719 -10.466 -16.007 1.00 62.56 86 VAL A N 1
ATOM 702 C CA . VAL A 1 86 ? 21.218 -10.267 -17.388 1.00 62.56 86 VAL A CA 1
ATOM 703 C C . VAL A 1 86 ? 20.106 -10.296 -18.448 1.00 62.56 86 VAL A C 1
ATOM 705 O O . VAL A 1 86 ? 20.176 -9.578 -19.440 1.00 62.56 86 VAL A O 1
ATOM 708 N N . MET A 1 87 ? 19.044 -11.079 -18.227 1.00 62.03 87 MET A N 1
ATOM 709 C CA . MET A 1 87 ? 17.896 -11.184 -19.138 1.00 62.03 87 MET A CA 1
ATOM 710 C C . MET A 1 87 ? 17.073 -9.879 -19.255 1.00 62.03 87 MET A C 1
ATOM 712 O O . MET A 1 87 ? 16.335 -9.721 -20.223 1.00 62.03 87 MET A O 1
ATOM 716 N N . PHE A 1 88 ? 17.216 -8.938 -18.313 1.00 61.28 88 PHE A N 1
ATOM 717 C CA . PHE A 1 88 ? 16.520 -7.644 -18.294 1.00 61.28 88 PHE A CA 1
ATOM 718 C C . PHE A 1 88 ? 17.408 -6.446 -18.687 1.00 61.28 88 PHE A C 1
ATOM 720 O O . PHE A 1 88 ? 16.885 -5.353 -18.875 1.00 61.28 88 PHE A O 1
ATOM 727 N N . GLN A 1 89 ? 18.719 -6.635 -18.892 1.00 56.53 89 GLN A N 1
ATOM 728 C CA . GLN A 1 89 ? 19.661 -5.555 -19.242 1.00 56.53 89 GLN A CA 1
ATOM 729 C C . GLN A 1 89 ? 19.694 -5.177 -20.741 1.00 56.53 89 GLN A C 1
ATOM 731 O O . GLN A 1 89 ? 20.522 -4.367 -21.150 1.00 56.53 89 GLN A O 1
ATOM 736 N N . GLY A 1 90 ? 18.824 -5.762 -21.574 1.00 61.50 90 GLY A N 1
ATOM 737 C CA . GLY A 1 90 ? 18.887 -5.645 -23.040 1.00 61.50 90 GLY A CA 1
ATOM 738 C C . GLY A 1 90 ? 17.579 -5.296 -23.761 1.00 61.50 90 GLY A C 1
ATOM 739 O O . GLY A 1 90 ? 17.506 -5.538 -24.963 1.00 61.50 90 GLY A O 1
ATOM 740 N N . TRP A 1 91 ? 16.564 -4.773 -23.056 1.00 51.78 91 TRP A N 1
ATOM 741 C CA . TRP A 1 91 ? 15.282 -4.317 -23.632 1.00 51.78 91 TRP A CA 1
ATOM 742 C C . TRP A 1 91 ? 15.027 -2.819 -23.446 1.00 51.78 91 TRP A C 1
ATOM 744 O O . TRP A 1 91 ? 14.771 -2.389 -22.292 1.00 51.78 91 TRP A O 1
#

Solvent-accessible surface area (backbone atoms only — not comparable to full-atom values): 4877 Å² total; per-residue (Å²): 110,60,40,58,51,8,49,53,43,29,52,50,23,51,53,50,23,51,48,29,44,76,75,60,70,36,88,54,27,64,58,36,43,46,48,19,57,70,54,16,45,52,36,36,43,41,66,62,58,68,71,41,51,76,68,54,47,52,52,52,53,52,51,48,55,51,51,62,62,45,49,59,52,50,52,51,55,50,47,58,52,50,70,68,36,75,91,60,73,80,123

Radius of gyration: 16.21 Å; Cα contacts (8 Å, |Δi|>4): 67; chains: 1; bounding box: 42×18×46 Å

Mean predicted aligned error: 9.31 Å